Protein AF-A0A9W6XLP8-F1 (afdb_monomer_lite)

Foldseek 3Di:
DLLQAQCDDPRHRDGPVVCCVVPVPVLLVCQVVCVRCVVRVVSNVVSCVVCVVPPSADAACDDPRHRHGPVVCVVVPVVVLVVLQPDPCCVPPPVPVNVSSVVVVVVVVVVVVVVVVVVVVVVVVVPVCPPPPVPDPDPDPVVVVCPPPCPPDDDDDDDDDDD

Sequence (163 aa):
MDTLTVNFGKYRGKQIAEIWEVEQQYAKWLYPQEILIGEYPEIKKFLDEKLRGSDLSFVMTWGKHKGKSIKWFYDKDKGYIAWLIKNDFVNSNCPRLKKALDQLTQDSEFRLHKKHWIDVYLHLLSCSCHVLMLSLRFPYDVAKVFVPIRVGITRPMQFRLSI

Organism: NCBI:txid2077276

pLDDT: mean 72.18, std 17.5, range [29.61, 91.81]

Radius of gyration: 23.65 Å; chains: 1; bounding box: 69×34×47 Å

Secondary structure (DSSP, 8-state):
--TTEE-SGGGTTEEHHHHHHH-HHHHHHHTT-HHHHTT-HHHHHHHHHHHTTS--PPBP-SSTTTT-BHHHHHHH-HHHHHHHHH-HHHHHH-HHHHHHHHHHHHHHHHHHHHHHHHHHHHHHHHTT-TTSTTT---SS-GGGT------------------

Structure (mmCIF, N/CA/C/O backbone):
data_AF-A0A9W6XLP8-F1
#
_entry.id   AF-A0A9W6XLP8-F1
#
loop_
_atom_site.group_PDB
_atom_site.id
_atom_site.type_symbol
_atom_site.label_atom_id
_atom_site.label_alt_id
_atom_site.label_comp_id
_atom_site.label_asym_id
_atom_site.label_entity_id
_atom_site.label_seq_id
_atom_site.pdbx_PDB_ins_code
_atom_site.Cartn_x
_atom_site.Cartn_y
_atom_site.Cartn_z
_atom_site.occupancy
_atom_site.B_iso_or_equiv
_atom_site.auth_seq_id
_atom_site.auth_comp_id
_atom_site.auth_asym_id
_atom_site.auth_atom_id
_atom_site.pdbx_PDB_model_num
ATOM 1 N N . MET A 1 1 ? -21.665 4.340 24.480 1.00 42.06 1 MET A N 1
ATOM 2 C CA . MET A 1 1 ? -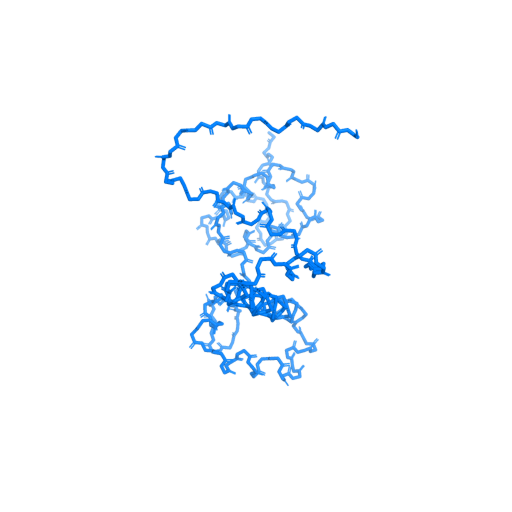20.802 5.220 23.663 1.00 42.06 1 MET A CA 1
ATOM 3 C C . MET A 1 1 ? -20.104 4.296 22.690 1.00 42.06 1 MET A C 1
ATOM 5 O O . MET A 1 1 ? -19.140 3.646 23.071 1.00 42.06 1 MET A O 1
ATOM 9 N N . ASP A 1 2 ? -20.663 4.142 21.493 1.00 54.31 2 ASP A N 1
ATOM 10 C CA . ASP A 1 2 ? -20.266 3.084 20.560 1.00 54.31 2 ASP A CA 1
ATOM 11 C C . ASP A 1 2 ? -19.074 3.556 19.723 1.00 54.31 2 ASP A C 1
ATOM 13 O O . ASP A 1 2 ? -19.212 3.981 18.577 1.00 54.31 2 ASP A O 1
ATOM 17 N N . THR A 1 3 ? -17.888 3.525 20.330 1.00 63.88 3 THR A N 1
ATOM 18 C CA . THR A 1 3 ? -16.629 4.053 19.773 1.00 63.88 3 THR A CA 1
ATOM 19 C C . THR A 1 3 ? -16.102 3.286 18.551 1.00 63.88 3 THR A C 1
ATOM 21 O O . THR A 1 3 ? -15.156 3.732 17.905 1.00 63.88 3 THR A O 1
ATOM 24 N N . LEU A 1 4 ? -16.724 2.153 18.207 1.00 75.44 4 LEU A N 1
ATOM 25 C CA . LEU A 1 4 ? -16.384 1.294 17.064 1.00 75.44 4 LEU A CA 1
ATOM 26 C C . LEU A 1 4 ? -17.274 1.532 15.830 1.00 75.44 4 LEU A C 1
ATOM 28 O O . LEU A 1 4 ? -17.160 0.808 14.836 1.00 75.44 4 LEU A O 1
ATOM 32 N N . THR A 1 5 ? -18.168 2.519 15.889 1.00 82.50 5 THR A N 1
ATOM 33 C CA . THR A 1 5 ? -19.113 2.827 14.809 1.00 82.50 5 THR A CA 1
ATOM 34 C C . THR A 1 5 ? -18.494 3.788 13.798 1.00 82.50 5 THR A C 1
ATOM 36 O O . THR A 1 5 ? -17.998 4.856 14.153 1.00 82.50 5 THR A O 1
ATOM 39 N N . VAL A 1 6 ? -18.544 3.431 12.515 1.00 81.38 6 VAL A N 1
ATOM 40 C CA . VAL A 1 6 ? -18.053 4.269 11.416 1.00 81.38 6 VAL A CA 1
ATOM 41 C C . VAL A 1 6 ? -19.121 5.303 11.059 1.00 81.38 6 VAL A C 1
ATOM 43 O O . VAL A 1 6 ? -20.198 4.948 10.592 1.00 81.38 6 VAL A O 1
ATOM 46 N N . ASN A 1 7 ? -18.833 6.596 11.221 1.00 81.25 7 ASN A N 1
ATOM 47 C CA . ASN A 1 7 ? -19.802 7.671 10.949 1.00 81.25 7 ASN A CA 1
ATOM 48 C C . ASN A 1 7 ? -19.725 8.270 9.533 1.00 81.25 7 ASN A C 1
ATOM 50 O O . ASN A 1 7 ? -20.448 9.219 9.226 1.00 81.25 7 ASN A O 1
ATOM 54 N N . PHE A 1 8 ? -18.901 7.704 8.651 1.00 80.44 8 PHE A N 1
ATOM 55 C CA . PHE A 1 8 ? -18.629 8.240 7.317 1.00 80.44 8 PHE A CA 1
ATOM 56 C C . PHE A 1 8 ? -18.656 7.167 6.217 1.00 80.44 8 PHE A C 1
ATOM 58 O O . PHE A 1 8 ? -18.526 5.968 6.461 1.00 80.44 8 PHE A O 1
ATOM 65 N N . GLY A 1 9 ? -18.784 7.622 4.969 1.00 81.62 9 GLY A N 1
ATOM 66 C CA . GLY A 1 9 ? -18.673 6.774 3.783 1.00 81.62 9 GLY A CA 1
ATOM 67 C C . GLY A 1 9 ? -19.832 5.790 3.585 1.00 81.62 9 GLY A C 1
ATOM 68 O O . GLY A 1 9 ? -20.947 5.998 4.059 1.00 81.62 9 GLY A O 1
ATOM 69 N N . LYS A 1 10 ? -19.549 4.712 2.841 1.00 81.38 10 LYS A N 1
ATOM 70 C CA . LYS A 1 10 ? -20.521 3.694 2.390 1.00 81.38 10 LYS A CA 1
ATOM 71 C C . LYS A 1 10 ? -21.200 2.945 3.546 1.00 81.38 10 LYS A C 1
ATOM 73 O O . LYS A 1 10 ? -22.342 2.527 3.408 1.00 81.38 10 LYS A O 1
ATOM 78 N N . TYR A 1 11 ? -20.504 2.781 4.671 1.00 84.56 11 TYR A N 1
ATOM 79 C CA . TYR A 1 11 ? -20.945 1.979 5.819 1.00 84.56 11 TYR A CA 1
ATOM 80 C C . TYR A 1 11 ? -21.267 2.832 7.056 1.00 84.56 11 TYR A C 1
ATOM 82 O O . TYR A 1 11 ? -20.992 2.437 8.187 1.00 84.56 11 TYR A O 1
ATOM 90 N N . ARG A 1 12 ? -21.843 4.019 6.841 1.00 84.38 12 ARG A N 1
ATOM 91 C CA . ARG A 1 12 ? -22.222 4.937 7.918 1.00 84.38 12 ARG A CA 1
ATOM 92 C C . ARG A 1 12 ? -23.190 4.276 8.910 1.00 84.38 12 ARG A C 1
ATOM 94 O O . ARG A 1 12 ? -24.207 3.723 8.507 1.00 84.38 12 ARG A O 1
ATOM 101 N N . GLY A 1 13 ? -22.884 4.384 10.200 1.00 84.00 13 GLY A N 1
ATOM 102 C CA . GLY A 1 13 ? -23.682 3.841 11.300 1.00 84.00 13 GLY A CA 1
ATOM 103 C C . GLY A 1 13 ? -23.448 2.356 11.586 1.00 84.00 13 GLY A C 1
ATOM 104 O O . GLY A 1 13 ? -24.092 1.817 12.480 1.00 84.00 13 GLY A O 1
ATOM 105 N N . LYS A 1 14 ? -22.538 1.690 10.862 1.00 87.94 14 LYS A N 1
ATOM 106 C CA . LYS A 1 14 ? -22.168 0.290 11.115 1.00 87.94 14 LYS A CA 1
ATOM 107 C C . LYS A 1 14 ? -20.902 0.170 11.952 1.00 87.94 14 LYS A C 1
ATOM 109 O O . LYS A 1 14 ? -20.051 1.061 11.949 1.00 87.94 14 LYS A O 1
ATOM 114 N N . GLN A 1 15 ? -20.754 -0.964 12.632 1.00 88.94 15 GLN A N 1
ATOM 115 C CA . GLN A 1 15 ? -19.546 -1.269 13.394 1.00 88.94 15 GLN A CA 1
ATOM 116 C C . GLN A 1 15 ? -18.404 -1.722 12.480 1.00 88.94 15 GLN A C 1
ATOM 118 O O . GLN A 1 15 ? -18.616 -2.453 11.511 1.00 88.94 15 GLN A O 1
ATOM 123 N N . ILE A 1 16 ? -17.168 -1.348 12.825 1.00 87.31 16 ILE A N 1
ATOM 124 C CA . ILE A 1 16 ? -15.977 -1.749 12.060 1.00 87.31 16 ILE A C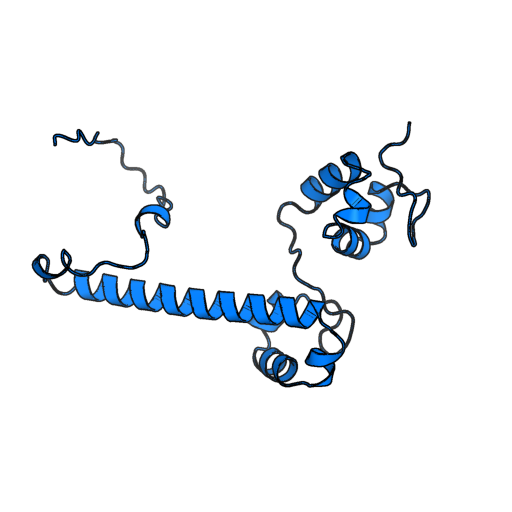A 1
ATOM 125 C C . ILE A 1 16 ? -15.801 -3.274 11.985 1.00 87.31 16 ILE A C 1
ATOM 127 O O . ILE A 1 16 ? -15.333 -3.785 10.969 1.00 87.31 16 ILE A O 1
ATOM 131 N N . ALA A 1 17 ? -16.224 -4.004 13.022 1.00 86.56 17 ALA A N 1
ATOM 132 C CA . ALA A 1 17 ? -16.184 -5.463 13.047 1.00 86.56 17 ALA A CA 1
ATOM 133 C C . ALA A 1 17 ? -17.115 -6.087 11.992 1.00 86.56 17 ALA A C 1
ATOM 135 O O . ALA A 1 17 ? -16.687 -6.961 11.245 1.00 86.56 17 ALA A O 1
ATOM 136 N N . GLU A 1 18 ? -18.343 -5.578 11.855 1.00 87.62 18 GLU A N 1
ATOM 137 C CA . GLU A 1 18 ? -19.295 -6.037 10.834 1.00 87.62 18 GLU A CA 1
ATOM 138 C C . GLU A 1 18 ? -18.772 -5.734 9.420 1.00 87.62 18 GLU A C 1
ATOM 140 O O . GLU A 1 18 ? -18.824 -6.571 8.522 1.00 87.62 18 GLU A O 1
ATOM 145 N N . ILE A 1 19 ? -18.193 -4.545 9.222 1.00 87.69 19 ILE A N 1
ATOM 146 C CA . ILE A 1 19 ? -17.594 -4.157 7.937 1.00 87.69 19 ILE A CA 1
ATOM 147 C C . ILE A 1 19 ? -16.435 -5.091 7.569 1.00 87.69 19 ILE A C 1
ATOM 149 O O . ILE A 1 19 ? -16.269 -5.422 6.396 1.00 87.69 19 ILE A O 1
ATOM 153 N N . TRP A 1 20 ? -15.640 -5.527 8.550 1.00 85.25 20 TRP A N 1
ATOM 154 C CA . TRP A 1 20 ? -14.546 -6.471 8.326 1.00 85.25 20 TRP A CA 1
ATOM 155 C C . TRP A 1 20 ? -15.040 -7.834 7.830 1.00 85.25 20 TRP A C 1
ATOM 157 O O . TRP A 1 20 ? -14.414 -8.427 6.949 1.00 85.25 20 TRP A O 1
ATOM 167 N N . GLU A 1 21 ? -16.159 -8.317 8.368 1.00 85.44 21 GLU A N 1
ATOM 168 C CA . GLU A 1 21 ? -16.772 -9.581 7.952 1.00 85.44 21 GLU A CA 1
ATOM 169 C C . GLU A 1 21 ? -17.395 -9.490 6.555 1.00 85.44 21 GLU A C 1
ATOM 171 O O . GLU A 1 21 ? -17.260 -10.420 5.761 1.00 85.44 21 GLU A O 1
ATOM 176 N N . VAL A 1 22 ? -18.017 -8.354 6.225 1.00 85.81 22 VAL A N 1
ATOM 177 C CA . VAL A 1 22 ? -18.676 -8.142 4.927 1.00 85.81 22 VAL A CA 1
ATOM 178 C C . VAL A 1 22 ? -17.673 -7.832 3.810 1.00 85.81 22 VAL A C 1
ATOM 180 O O . VAL A 1 22 ? -17.746 -8.415 2.729 1.00 85.81 22 VAL A O 1
ATOM 183 N N . GLU A 1 23 ? -16.748 -6.891 4.026 1.00 82.88 23 GLU A N 1
ATOM 184 C CA . GLU A 1 23 ? -15.856 -6.382 2.979 1.00 82.88 23 GLU A CA 1
ATOM 185 C C . GLU A 1 23 ? -14.478 -5.972 3.530 1.00 82.88 23 GLU A C 1
ATOM 187 O O . GLU A 1 23 ? -14.170 -4.798 3.755 1.00 82.88 23 GLU A O 1
ATOM 192 N N . GLN A 1 24 ? -13.571 -6.946 3.632 1.00 82.31 24 GLN A N 1
ATOM 193 C CA . GLN A 1 24 ? -12.179 -6.723 4.056 1.00 82.31 24 GLN A CA 1
ATOM 194 C C . GLN A 1 24 ? -11.428 -5.694 3.189 1.00 82.31 24 GLN A C 1
ATOM 196 O O . GLN A 1 24 ? -10.509 -5.021 3.660 1.00 82.31 24 GLN A O 1
ATOM 201 N N . GLN A 1 25 ? -11.800 -5.553 1.912 1.00 78.38 25 GLN A N 1
ATOM 202 C CA . GLN A 1 25 ? -11.194 -4.570 1.007 1.00 78.38 25 GLN A CA 1
ATOM 203 C C . GLN A 1 25 ? -11.452 -3.131 1.460 1.00 78.38 25 GLN A C 1
ATOM 205 O O . GLN A 1 25 ? -10.557 -2.291 1.348 1.00 78.38 25 GLN A O 1
ATOM 210 N N . TYR A 1 26 ? -12.631 -2.855 2.019 1.00 83.25 26 TYR A N 1
ATOM 211 C CA . TYR A 1 26 ? -12.963 -1.531 2.532 1.00 83.25 26 TYR A CA 1
ATOM 212 C C . TYR A 1 26 ? -12.095 -1.179 3.743 1.00 83.25 26 TYR A C 1
ATOM 214 O O . TYR A 1 26 ? -11.531 -0.090 3.800 1.00 83.25 26 TYR A O 1
ATOM 222 N N . ALA A 1 27 ? -11.894 -2.124 4.663 1.00 84.12 27 ALA A N 1
ATOM 223 C CA . ALA A 1 27 ? -11.015 -1.936 5.816 1.00 84.12 27 ALA A CA 1
ATOM 224 C C . ALA A 1 27 ? -9.546 -1.699 5.411 1.00 84.12 27 ALA A C 1
ATOM 226 O O . ALA A 1 27 ? -8.886 -0.812 5.952 1.00 84.12 27 ALA A O 1
ATOM 227 N N . LYS A 1 28 ? -9.050 -2.425 4.399 1.00 82.56 28 LYS A N 1
ATOM 228 C CA . LYS A 1 28 ? -7.714 -2.196 3.817 1.00 82.56 28 LYS A CA 1
ATOM 229 C C . LYS A 1 28 ? -7.586 -0.831 3.142 1.00 82.56 28 LYS A C 1
ATOM 231 O O . LYS A 1 28 ? -6.531 -0.208 3.218 1.00 82.56 28 LYS A O 1
ATOM 236 N N . TRP A 1 29 ? -8.640 -0.368 2.469 1.00 83.31 29 TRP A N 1
ATOM 237 C CA . TRP A 1 29 ? -8.682 0.972 1.885 1.00 83.31 29 TRP A CA 1
ATOM 238 C C . TRP A 1 29 ? -8.699 2.061 2.960 1.00 83.31 29 TRP A C 1
ATOM 240 O O . TRP A 1 29 ? -8.042 3.089 2.779 1.00 83.31 29 TRP A O 1
ATOM 250 N N . LEU A 1 30 ? -9.421 1.817 4.056 1.00 84.69 30 LEU A N 1
ATOM 251 C CA . LEU A 1 30 ? -9.597 2.755 5.152 1.00 84.69 30 LEU A CA 1
ATOM 252 C C . LEU A 1 30 ? -8.290 2.972 5.916 1.00 84.69 30 LEU A C 1
ATOM 254 O O . LEU A 1 30 ? -7.932 4.114 6.169 1.00 84.69 30 LEU A O 1
ATOM 258 N N . TYR A 1 31 ? -7.547 1.901 6.207 1.00 83.38 31 TYR A N 1
ATOM 259 C CA . TYR A 1 31 ? -6.316 1.918 7.009 1.00 83.38 31 TYR A CA 1
ATOM 260 C C . TYR A 1 31 ? -5.295 3.040 6.690 1.00 83.38 31 TYR A C 1
ATOM 262 O O . TYR A 1 31 ? -4.843 3.707 7.617 1.00 83.38 31 TYR A O 1
ATOM 270 N N . PRO A 1 32 ? -4.928 3.315 5.421 1.00 80.25 32 PRO A N 1
ATOM 271 C CA . PRO A 1 32 ? -3.999 4.400 5.088 1.00 80.25 32 PRO A CA 1
ATOM 272 C C . PRO A 1 32 ? -4.602 5.816 5.165 1.00 80.25 32 PRO A C 1
ATOM 274 O O . PRO A 1 32 ? -3.892 6.784 4.903 1.00 80.25 32 PRO A O 1
ATOM 277 N N . GLN A 1 33 ? -5.901 5.973 5.434 1.00 83.12 33 GLN A N 1
ATOM 278 C CA . GLN A 1 33 ? -6.566 7.277 5.485 1.00 83.12 33 GLN A CA 1
ATOM 279 C C . GLN A 1 33 ? -6.454 7.890 6.888 1.00 83.12 33 GLN A C 1
ATOM 281 O O . GLN A 1 33 ? -7.399 7.849 7.674 1.00 83.12 33 GLN A O 1
ATOM 286 N N . GLU A 1 34 ? -5.304 8.490 7.203 1.00 79.88 34 GLU A N 1
ATOM 287 C CA . GLU A 1 34 ? -5.055 9.080 8.529 1.00 79.88 34 GLU A CA 1
ATOM 288 C C . GLU A 1 34 ? -6.023 10.211 8.893 1.00 79.88 34 GLU A C 1
ATOM 290 O O . GLU A 1 34 ? -6.361 10.352 10.060 1.00 79.88 34 GLU A O 1
ATOM 295 N N . ILE A 1 35 ? -6.527 10.965 7.912 1.00 79.44 35 ILE A N 1
ATOM 296 C CA . ILE A 1 35 ? -7.511 12.037 8.144 1.00 79.44 35 ILE A CA 1
ATOM 297 C C . ILE A 1 35 ? -8.827 11.459 8.684 1.00 79.44 35 ILE A C 1
ATOM 299 O O . ILE A 1 35 ? -9.403 11.999 9.617 1.00 79.44 35 ILE A O 1
ATOM 303 N N . LEU A 1 36 ? -9.280 10.334 8.123 1.00 78.94 36 LEU A N 1
ATOM 304 C CA . LEU A 1 36 ? -10.540 9.692 8.510 1.00 78.94 36 LEU A CA 1
ATOM 305 C C . LEU A 1 36 ? -10.393 8.858 9.787 1.00 78.94 36 LEU A C 1
ATOM 307 O O . LEU A 1 36 ? -11.332 8.742 10.565 1.00 78.94 36 LEU A O 1
ATOM 311 N N . ILE A 1 37 ? -9.227 8.244 9.994 1.00 79.75 37 ILE A N 1
ATOM 312 C CA . ILE A 1 37 ? -8.960 7.376 11.149 1.00 79.75 37 ILE A CA 1
ATOM 313 C C . ILE A 1 37 ? -8.475 8.173 12.366 1.00 79.75 37 ILE A C 1
ATOM 315 O O . ILE A 1 37 ? -8.665 7.729 13.495 1.00 79.75 37 ILE A O 1
ATOM 319 N N . GLY A 1 38 ? -7.850 9.334 12.165 1.00 72.81 38 GLY A N 1
ATOM 320 C CA . GLY A 1 38 ? -7.291 10.155 13.241 1.00 72.81 38 GLY A CA 1
ATOM 321 C C . GLY A 1 38 ? -8.334 10.586 14.271 1.00 72.81 38 GLY A C 1
ATOM 322 O O . GLY A 1 38 ? -8.027 10.658 15.457 1.00 72.81 38 GLY A O 1
ATOM 323 N N . GLU A 1 39 ? -9.578 10.774 13.834 1.00 75.88 39 GLU A N 1
ATOM 324 C CA . GLU A 1 39 ? -10.721 11.091 14.696 1.00 75.88 39 GLU A CA 1
ATOM 325 C C . GLU A 1 39 ? -11.199 9.886 15.533 1.00 75.88 39 GLU A C 1
ATOM 327 O O . GLU A 1 39 ? -11.884 10.062 16.540 1.00 75.88 39 GLU A O 1
ATOM 332 N N . TYR A 1 40 ? -10.809 8.660 15.159 1.00 81.62 40 TYR A N 1
ATOM 333 C CA . TYR A 1 40 ? -11.273 7.406 15.759 1.00 81.62 40 TYR A CA 1
ATOM 334 C C . TYR A 1 40 ? -10.097 6.464 16.097 1.00 81.62 40 TYR A C 1
ATOM 336 O O . TYR A 1 40 ? -9.849 5.473 15.396 1.00 81.62 40 TYR A O 1
ATOM 344 N N . PRO A 1 41 ? -9.373 6.709 17.206 1.00 81.12 41 PRO A N 1
ATOM 345 C CA . PRO A 1 41 ? -8.199 5.914 17.585 1.00 81.12 41 PRO A CA 1
ATOM 346 C C . PRO A 1 41 ? -8.520 4.436 17.871 1.00 81.12 41 PRO A C 1
ATOM 348 O O . PRO A 1 41 ? -7.673 3.569 17.663 1.00 81.12 41 PRO A O 1
ATOM 351 N N . GLU A 1 42 ? -9.743 4.132 18.305 1.00 83.88 42 GLU A N 1
ATOM 352 C CA . GLU A 1 42 ? -10.238 2.767 18.545 1.00 83.88 42 GLU A CA 1
ATOM 353 C C . GLU A 1 42 ? -10.299 1.950 17.242 1.00 83.88 42 GLU A C 1
ATOM 355 O O . GLU A 1 42 ? -9.812 0.821 17.177 1.00 83.88 42 GLU A O 1
ATOM 360 N N . ILE A 1 43 ? -10.805 2.560 16.162 1.00 83.75 43 ILE A N 1
ATOM 361 C CA . ILE A 1 43 ? -10.850 1.953 14.823 1.00 83.75 43 ILE A CA 1
ATOM 362 C C . ILE A 1 43 ? -9.427 1.701 14.317 1.00 83.75 43 ILE A C 1
ATOM 364 O O . ILE A 1 43 ? -9.156 0.643 13.747 1.00 83.75 43 ILE A O 1
ATOM 368 N N . LYS A 1 44 ? -8.499 2.635 14.572 1.00 85.38 44 LYS A N 1
ATOM 369 C CA . LYS A 1 44 ? -7.083 2.463 14.219 1.00 85.38 44 LYS A CA 1
ATOM 370 C C . LYS A 1 44 ? -6.482 1.231 14.886 1.00 85.38 44 LYS A C 1
ATOM 372 O O . LYS A 1 44 ? -5.861 0.429 14.199 1.00 85.38 44 LYS A O 1
ATOM 377 N N . LYS A 1 45 ? -6.682 1.072 16.199 1.00 87.19 45 LYS A N 1
ATOM 378 C CA . LYS A 1 45 ? -6.172 -0.079 16.962 1.00 87.19 45 LYS A CA 1
ATOM 379 C C . LYS A 1 45 ? -6.751 -1.397 16.455 1.00 87.19 45 LYS A C 1
ATOM 381 O O . LYS A 1 45 ? -5.995 -2.335 16.229 1.00 87.19 45 LYS A O 1
ATOM 386 N N . PHE A 1 46 ? -8.063 -1.448 16.218 1.00 86.44 46 PHE A N 1
ATOM 387 C CA . PHE A 1 46 ? -8.719 -2.644 15.684 1.00 86.44 46 PHE A CA 1
ATOM 388 C C . PHE A 1 46 ? -8.156 -3.040 14.314 1.00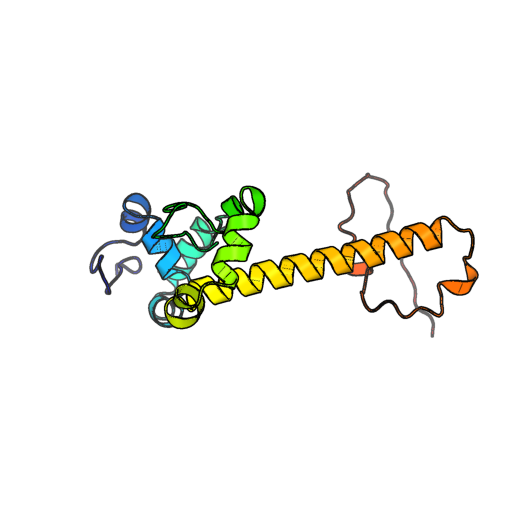 86.44 46 PHE A C 1
ATOM 390 O O . PHE A 1 46 ? -7.852 -4.207 14.066 1.00 86.44 46 PHE A O 1
ATOM 397 N N . LEU A 1 47 ? -7.995 -2.059 13.421 1.00 85.44 47 LEU A N 1
ATOM 398 C CA . LEU A 1 47 ? -7.425 -2.296 12.101 1.00 85.44 47 LEU A CA 1
ATOM 399 C C . LEU A 1 47 ? -5.954 -2.707 12.183 1.00 85.44 47 LEU A C 1
ATOM 401 O O . LEU A 1 47 ? -5.570 -3.620 11.465 1.00 85.44 47 LEU A O 1
ATOM 405 N N . ASP A 1 48 ? -5.153 -2.094 13.055 1.00 85.56 48 ASP A N 1
ATOM 406 C CA . ASP A 1 48 ? -3.744 -2.458 13.251 1.00 85.56 48 ASP A CA 1
ATOM 407 C C . ASP A 1 48 ? -3.602 -3.911 13.728 1.00 85.56 48 ASP A C 1
ATOM 409 O O . ASP A 1 48 ? -2.823 -4.677 13.164 1.00 85.56 48 ASP A O 1
ATOM 413 N N . GLU A 1 49 ? -4.433 -4.340 14.682 1.00 86.31 49 GLU A N 1
ATOM 414 C CA . GLU A 1 49 ? -4.444 -5.718 15.176 1.00 86.31 49 GLU A CA 1
ATOM 415 C C . GLU A 1 49 ? -4.864 -6.720 14.091 1.00 86.31 49 GLU A C 1
ATOM 417 O O . GLU A 1 49 ? -4.204 -7.743 13.898 1.00 86.31 49 GLU A O 1
ATOM 422 N N . LYS A 1 50 ? -5.930 -6.421 13.336 1.00 83.88 50 LYS A N 1
ATOM 423 C CA . LYS A 1 50 ? -6.440 -7.306 12.273 1.00 83.88 50 LYS A CA 1
ATOM 424 C C . LYS A 1 50 ? -5.559 -7.334 11.029 1.00 83.88 50 LYS A C 1
ATOM 426 O O . LYS A 1 50 ? -5.489 -8.359 10.352 1.00 83.88 50 LYS A O 1
ATOM 431 N N . LEU A 1 51 ? -4.908 -6.221 10.704 1.00 81.06 51 LEU A N 1
ATOM 432 C CA . LEU A 1 51 ? -4.039 -6.097 9.536 1.00 81.06 51 LEU A CA 1
ATOM 433 C C . LEU A 1 51 ? -2.584 -6.458 9.850 1.00 81.06 51 LEU A C 1
ATOM 435 O O . LEU A 1 51 ? -1.774 -6.502 8.918 1.00 81.06 51 LEU A O 1
ATOM 439 N N . ARG A 1 52 ? -2.252 -6.780 11.108 1.00 72.81 52 ARG A N 1
ATOM 440 C CA . ARG A 1 52 ? -0.928 -7.244 11.530 1.00 72.81 52 ARG A CA 1
ATOM 441 C C . ARG A 1 52 ? -0.533 -8.503 10.755 1.00 72.81 52 ARG A C 1
ATOM 443 O O . ARG A 1 52 ? -1.077 -9.582 10.957 1.00 72.81 52 ARG A O 1
ATOM 450 N N . GLY A 1 53 ? 0.421 -8.355 9.838 1.00 65.38 53 GLY A N 1
ATOM 451 C CA . GLY A 1 53 ? 0.880 -9.443 8.964 1.00 65.38 53 GLY A CA 1
ATOM 452 C C . GLY A 1 53 ? 0.030 -9.666 7.709 1.00 65.38 53 GLY A C 1
ATOM 453 O O . GLY A 1 53 ? 0.351 -10.539 6.906 1.00 65.38 53 GLY A O 1
ATOM 454 N N . SER A 1 54 ? -1.019 -8.870 7.495 1.00 65.56 54 SER A N 1
ATOM 455 C CA . SER A 1 54 ? -1.766 -8.881 6.241 1.00 65.56 54 SER A CA 1
ATOM 456 C C . SER A 1 54 ? -1.013 -8.118 5.150 1.00 65.56 54 SER A C 1
ATOM 458 O O . SER A 1 54 ? -0.368 -7.096 5.395 1.00 65.56 54 SER A O 1
ATOM 460 N N . ASP A 1 55 ? -1.112 -8.604 3.915 1.00 65.31 55 ASP A N 1
ATOM 461 C CA . ASP A 1 55 ? -0.533 -7.914 2.772 1.00 65.31 55 ASP A CA 1
ATOM 462 C C . ASP A 1 55 ? -1.391 -6.674 2.449 1.00 65.31 55 ASP A C 1
ATOM 464 O O . ASP A 1 55 ? -2.437 -6.762 1.798 1.00 65.31 55 ASP A O 1
ATOM 468 N N . LEU A 1 56 ? -0.938 -5.510 2.929 1.00 66.75 56 LEU A N 1
ATOM 469 C CA . LEU A 1 56 ? -1.461 -4.172 2.599 1.00 66.75 56 LEU A CA 1
ATOM 470 C C . LEU A 1 56 ? -1.065 -3.724 1.183 1.00 66.75 56 LEU A C 1
ATOM 472 O O . LEU A 1 56 ? -1.215 -2.559 0.813 1.00 66.75 56 LEU A O 1
ATOM 476 N N . SER A 1 57 ? -0.516 -4.646 0.392 1.00 69.56 57 SER A N 1
ATOM 477 C CA . SER A 1 57 ? -0.163 -4.388 -0.991 1.00 69.56 57 SER A CA 1
ATOM 478 C C . SER A 1 57 ? -1.408 -4.004 -1.782 1.00 69.56 57 SER A C 1
ATOM 480 O O . SER A 1 57 ? -2.511 -4.510 -1.561 1.00 69.56 57 SER A O 1
ATOM 482 N N . PHE A 1 58 ? -1.223 -3.072 -2.711 1.00 74.25 58 PHE A N 1
ATOM 483 C CA . PHE A 1 58 ? -2.299 -2.624 -3.578 1.00 74.25 58 PHE A CA 1
ATOM 484 C C . PHE A 1 58 ? -2.908 -3.830 -4.309 1.00 74.25 58 PHE A C 1
ATOM 486 O O . PHE A 1 58 ? -2.198 -4.676 -4.860 1.00 74.25 58 PHE A O 1
ATOM 493 N N . VAL A 1 59 ? -4.234 -3.921 -4.283 1.00 81.00 59 VAL A N 1
ATOM 494 C CA . VAL A 1 59 ? -4.989 -4.949 -4.999 1.00 81.00 59 VAL A CA 1
ATOM 495 C C . VAL A 1 59 ? -5.542 -4.315 -6.260 1.00 81.00 59 VAL A C 1
ATOM 497 O O . VAL A 1 59 ? -6.164 -3.254 -6.212 1.00 81.00 59 VAL A O 1
ATOM 500 N N . MET A 1 60 ? -5.308 -4.960 -7.396 1.00 80.19 60 MET A N 1
ATOM 501 C CA . MET A 1 60 ? -5.765 -4.445 -8.675 1.00 80.19 60 MET A CA 1
ATOM 502 C C . MET A 1 60 ? -7.291 -4.558 -8.772 1.00 80.19 60 MET A C 1
ATOM 504 O O . MET A 1 60 ? -7.851 -5.644 -8.622 1.00 80.19 60 MET A O 1
ATOM 508 N N . THR A 1 61 ? -7.982 -3.454 -9.044 1.00 80.75 61 THR A N 1
ATOM 509 C CA . THR A 1 61 ? -9.453 -3.424 -9.152 1.00 80.75 61 THR A CA 1
ATOM 510 C C . THR A 1 61 ? -9.962 -3.638 -10.581 1.00 80.75 61 THR A C 1
ATOM 512 O O . THR A 1 61 ? -11.155 -3.873 -10.783 1.00 80.75 61 THR A O 1
ATOM 515 N N . TRP A 1 62 ? -9.067 -3.620 -11.571 1.00 81.00 62 TRP A N 1
ATOM 516 C CA . TRP A 1 62 ? -9.379 -3.698 -13.001 1.00 81.00 62 TRP A CA 1
ATOM 517 C C . TRP A 1 62 ? -8.324 -4.500 -13.793 1.00 81.00 62 TRP A C 1
ATOM 519 O O . TRP A 1 62 ? -7.315 -4.945 -13.250 1.00 81.00 62 TRP A O 1
ATOM 529 N N . GLY A 1 63 ? -8.569 -4.722 -15.088 1.00 82.50 63 GLY A N 1
ATOM 530 C CA . GLY A 1 63 ? -7.621 -5.378 -16.001 1.00 82.50 63 GLY A CA 1
ATOM 531 C C . GLY A 1 63 ? -7.466 -6.897 -15.819 1.00 82.50 63 GLY A C 1
ATOM 532 O O . GLY A 1 63 ? -8.254 -7.549 -15.133 1.00 82.50 63 GLY A O 1
ATOM 533 N N . LYS A 1 64 ? -6.418 -7.462 -16.443 1.00 83.38 64 LYS A N 1
ATOM 534 C CA . LYS A 1 64 ? -6.128 -8.915 -16.529 1.00 83.38 64 LYS A CA 1
ATOM 535 C C . LYS A 1 64 ? -5.975 -9.597 -15.162 1.00 83.38 64 LYS A C 1
ATOM 537 O O . LYS A 1 64 ? -6.256 -10.784 -15.015 1.00 83.38 64 LYS A O 1
ATOM 542 N N . HIS A 1 65 ? -5.506 -8.863 -14.155 1.00 85.19 65 HIS A N 1
ATOM 543 C CA . HIS A 1 65 ? -5.218 -9.382 -12.814 1.00 85.19 65 HIS A CA 1
ATOM 544 C C . HIS A 1 65 ? -6.120 -8.778 -11.733 1.00 85.19 65 HIS A C 1
ATOM 546 O O . HIS A 1 65 ? -5.694 -8.607 -10.591 1.00 85.19 65 HIS A O 1
ATOM 552 N N . LYS A 1 66 ? -7.378 -8.480 -12.077 1.00 83.38 66 LYS A N 1
ATOM 553 C CA . LYS A 1 66 ? -8.391 -8.016 -11.124 1.00 83.38 66 LYS A CA 1
ATOM 554 C C . LYS A 1 66 ? -8.487 -8.946 -9.904 1.00 83.38 66 LYS A C 1
ATOM 556 O O . LYS A 1 66 ? -8.533 -10.166 -10.039 1.00 83.38 66 LYS A O 1
ATOM 561 N N . GLY A 1 67 ? -8.508 -8.352 -8.713 1.00 79.69 67 GLY A N 1
ATOM 562 C CA . GLY A 1 67 ? -8.571 -9.045 -7.425 1.00 79.69 67 GLY A CA 1
ATOM 563 C C . GLY A 1 67 ? -7.234 -9.599 -6.927 1.00 79.69 67 GLY A C 1
ATOM 564 O O . GLY A 1 67 ? -7.175 -10.099 -5.806 1.00 79.69 67 GLY A O 1
ATOM 565 N N . LYS A 1 68 ? -6.152 -9.495 -7.710 1.00 84.06 68 LYS A N 1
ATOM 566 C CA . LYS A 1 68 ? -4.814 -9.953 -7.310 1.00 84.06 68 LYS A CA 1
ATOM 567 C C . LYS A 1 68 ? -3.968 -8.792 -6.786 1.00 84.06 68 LYS A C 1
ATOM 569 O O . LYS A 1 68 ? -4.123 -7.648 -7.220 1.00 84.06 68 LYS A O 1
ATOM 574 N N . SER A 1 69 ? -3.069 -9.086 -5.849 1.00 84.62 69 SER A N 1
ATOM 575 C CA . SER A 1 69 ? -2.129 -8.102 -5.302 1.00 84.62 69 SER A CA 1
ATOM 576 C C . SER A 1 69 ? -0.969 -7.833 -6.261 1.00 84.62 69 SER A C 1
ATOM 578 O O . SER A 1 69 ? -0.581 -8.719 -7.026 1.00 84.62 69 SER A O 1
ATOM 580 N N . ILE A 1 70 ? -0.370 -6.635 -6.194 1.00 83.75 70 ILE A N 1
ATOM 581 C CA . ILE A 1 70 ? 0.799 -6.313 -7.035 1.00 83.75 70 ILE A CA 1
ATOM 582 C C . ILE A 1 70 ? 1.956 -7.283 -6.790 1.00 83.75 70 ILE A C 1
ATOM 584 O O . ILE A 1 70 ? 2.582 -7.746 -7.741 1.00 83.75 70 ILE A O 1
ATOM 588 N N . LYS A 1 71 ? 2.195 -7.672 -5.533 1.00 81.69 71 LYS A N 1
ATOM 589 C CA . LYS A 1 71 ? 3.233 -8.656 -5.194 1.00 81.69 71 LYS A CA 1
ATOM 590 C C . LYS A 1 71 ? 3.036 -9.988 -5.923 1.00 81.69 71 LYS A C 1
ATOM 592 O O . LYS A 1 71 ? 4.014 -10.583 -6.365 1.00 81.69 71 LYS A O 1
ATOM 597 N N . TRP A 1 72 ? 1.788 -10.434 -6.084 1.00 84.00 72 TRP A N 1
ATOM 598 C CA . TRP A 1 72 ? 1.486 -11.708 -6.733 1.00 84.00 72 TRP A CA 1
ATOM 599 C C . TRP A 1 72 ? 1.902 -11.716 -8.207 1.00 84.00 72 TRP A C 1
ATOM 601 O O . TRP A 1 72 ? 2.597 -12.630 -8.644 1.00 84.00 72 TRP A O 1
ATOM 611 N N . PHE A 1 73 ? 1.518 -10.699 -8.987 1.00 85.25 73 PHE A N 1
ATOM 612 C CA . PHE A 1 73 ? 1.900 -10.664 -10.404 1.00 85.25 73 PHE A CA 1
ATOM 613 C C . PHE A 1 73 ? 3.308 -10.111 -10.633 1.00 85.25 73 PHE A C 1
ATOM 615 O O . PHE A 1 73 ? 3.873 -10.374 -11.683 1.00 85.25 73 PHE A O 1
ATOM 622 N N . TYR A 1 74 ? 3.932 -9.453 -9.656 1.00 83.06 74 TYR A N 1
ATOM 623 C CA . TYR A 1 74 ? 5.373 -9.195 -9.705 1.00 83.06 74 TYR A CA 1
ATOM 624 C C . TYR A 1 74 ? 6.190 -10.501 -9.731 1.00 83.06 74 TYR A C 1
ATOM 626 O O . TYR A 1 74 ? 7.165 -10.606 -10.474 1.00 83.06 74 TYR A O 1
ATOM 634 N N . ASP A 1 75 ? 5.774 -11.514 -8.961 1.00 82.19 75 ASP A N 1
ATOM 635 C CA . ASP A 1 75 ? 6.410 -12.839 -8.968 1.00 82.19 75 ASP A CA 1
ATOM 636 C C . ASP A 1 75 ? 6.070 -13.638 -10.236 1.00 82.19 75 ASP A C 1
ATOM 638 O O . ASP A 1 75 ? 6.945 -14.244 -10.854 1.00 82.19 75 ASP A O 1
ATOM 642 N N . LYS A 1 76 ? 4.794 -13.625 -10.644 1.00 85.25 76 LYS A N 1
ATOM 643 C CA . LYS A 1 76 ? 4.280 -14.500 -11.711 1.00 85.25 76 LYS A CA 1
ATOM 644 C C . LYS A 1 76 ? 4.353 -13.926 -13.127 1.00 85.25 76 LYS A C 1
ATOM 646 O O . LYS A 1 76 ? 4.474 -14.703 -14.067 1.00 85.25 76 LYS A O 1
ATOM 651 N N . ASP A 1 77 ? 4.253 -12.609 -13.299 1.00 86.19 77 ASP A N 1
ATOM 652 C CA . ASP A 1 77 ? 4.149 -11.950 -14.610 1.00 86.19 77 ASP A CA 1
ATOM 653 C C . ASP A 1 77 ? 4.917 -10.613 -14.620 1.00 86.19 77 ASP A C 1
ATOM 655 O O . ASP A 1 77 ? 4.361 -9.511 -14.590 1.00 86.19 77 ASP A O 1
ATOM 659 N N . LYS A 1 78 ? 6.249 -10.720 -14.684 1.00 84.31 78 LYS A N 1
ATOM 660 C CA . LYS A 1 78 ? 7.151 -9.561 -14.794 1.00 84.31 78 LYS A CA 1
ATOM 661 C C . LYS A 1 78 ? 6.917 -8.753 -16.075 1.00 84.31 78 LYS A C 1
ATOM 663 O O . LYS A 1 78 ? 7.140 -7.543 -16.083 1.00 84.31 78 LYS A O 1
ATOM 668 N N . GLY A 1 79 ? 6.446 -9.402 -17.144 1.00 87.06 79 GLY A N 1
ATOM 669 C CA . GLY A 1 79 ? 6.114 -8.740 -18.407 1.00 87.06 79 GLY A CA 1
ATOM 670 C C . GLY A 1 79 ? 4.956 -7.758 -18.245 1.00 87.06 79 GLY A C 1
ATOM 671 O O . GLY A 1 79 ? 5.020 -6.632 -18.738 1.00 87.06 79 GLY A O 1
ATOM 672 N N . TYR A 1 80 ? 3.938 -8.138 -17.472 1.00 86.62 80 TYR A N 1
ATOM 673 C CA . TYR A 1 80 ? 2.814 -7.259 -17.160 1.00 86.62 80 TYR A CA 1
ATOM 674 C C . TYR A 1 80 ? 3.229 -6.020 -16.352 1.00 86.62 80 TYR A C 1
ATOM 676 O O . TYR A 1 80 ? 2.739 -4.926 -16.625 1.00 86.62 80 TYR A O 1
ATOM 684 N N . ILE A 1 81 ? 4.174 -6.149 -15.412 1.00 86.50 81 ILE A N 1
ATOM 685 C CA . ILE A 1 81 ? 4.740 -5.000 -14.679 1.00 86.50 81 ILE A CA 1
ATOM 686 C C . ILE A 1 81 ? 5.456 -4.039 -15.634 1.00 86.50 81 ILE A C 1
ATOM 688 O O . ILE A 1 81 ? 5.213 -2.834 -15.590 1.00 86.50 81 ILE A O 1
ATOM 692 N N . ALA A 1 82 ? 6.298 -4.564 -16.528 1.00 86.88 82 ALA A N 1
ATOM 693 C CA . ALA A 1 82 ? 7.015 -3.742 -17.501 1.00 86.88 82 ALA A CA 1
ATOM 694 C C . ALA A 1 82 ? 6.056 -2.996 -18.445 1.00 86.88 82 ALA A C 1
ATOM 696 O O . ALA A 1 82 ? 6.303 -1.843 -18.797 1.00 86.88 82 ALA A O 1
ATOM 697 N N . TRP A 1 83 ? 4.944 -3.634 -18.824 1.00 90.44 83 TRP A N 1
ATOM 698 C CA . TRP A 1 83 ? 3.882 -2.989 -19.591 1.00 90.44 83 TRP A CA 1
ATOM 699 C C . TRP A 1 83 ? 3.164 -1.899 -18.783 1.00 90.44 83 TRP A C 1
ATOM 701 O O . TRP A 1 83 ? 2.977 -0.800 -19.298 1.00 90.44 83 TRP A O 1
ATOM 711 N N . LEU A 1 84 ? 2.816 -2.162 -17.516 1.00 88.88 84 LEU A N 1
ATOM 712 C CA . LEU A 1 84 ? 2.143 -1.190 -16.643 1.00 88.88 84 LEU A CA 1
ATOM 713 C C . LEU A 1 84 ? 2.957 0.094 -16.457 1.00 88.88 84 LEU A C 1
ATOM 715 O O . LEU A 1 84 ? 2.386 1.178 -16.506 1.00 88.88 84 LEU A O 1
ATOM 719 N N . ILE A 1 85 ? 4.274 -0.024 -16.269 1.00 86.25 85 ILE A N 1
ATOM 720 C CA . ILE A 1 85 ? 5.174 1.126 -16.075 1.00 86.25 85 ILE A CA 1
ATOM 721 C C . ILE A 1 85 ? 5.233 2.003 -17.335 1.00 86.25 85 ILE A C 1
ATOM 723 O O . ILE A 1 85 ? 5.271 3.229 -17.245 1.00 86.25 85 ILE A O 1
ATOM 727 N N . LYS A 1 86 ? 5.211 1.380 -18.518 1.00 89.31 86 LYS A N 1
ATOM 728 C CA . LYS A 1 86 ? 5.263 2.080 -19.810 1.00 89.31 86 LYS A CA 1
ATOM 729 C C . LYS A 1 86 ? 3.916 2.646 -20.257 1.00 89.31 86 LYS A C 1
ATOM 731 O O . LYS A 1 86 ? 3.870 3.366 -21.244 1.00 89.31 86 LYS A O 1
ATOM 736 N N . ASN A 1 87 ? 2.822 2.288 -19.592 1.00 91.81 87 ASN A N 1
ATOM 737 C CA . ASN A 1 87 ? 1.490 2.657 -20.041 1.00 91.81 87 ASN A CA 1
ATOM 738 C C . ASN A 1 87 ? 1.116 4.080 -19.590 1.00 91.81 87 ASN A C 1
ATOM 740 O O . ASN A 1 87 ? 1.025 4.361 -18.392 1.00 91.81 87 ASN A O 1
ATOM 744 N N . ASP A 1 88 ? 0.821 4.958 -20.549 1.00 88.44 88 ASP A N 1
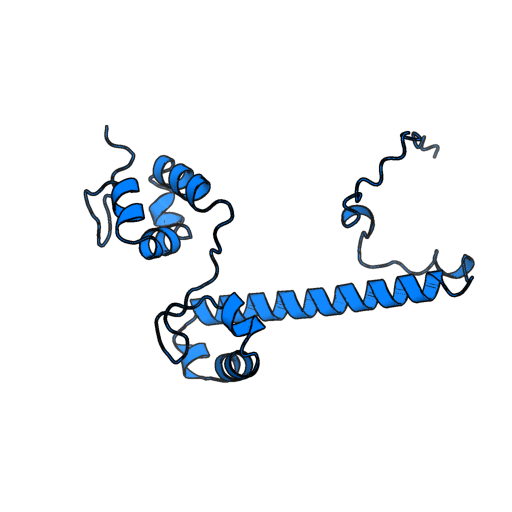ATOM 745 C CA . ASP A 1 88 ? 0.470 6.360 -20.285 1.00 88.44 88 ASP A CA 1
ATOM 746 C C . ASP A 1 88 ? -0.793 6.510 -19.430 1.00 88.44 88 ASP A C 1
ATOM 748 O O . ASP A 1 88 ? -0.835 7.323 -18.507 1.00 88.44 88 ASP A O 1
ATOM 752 N N . PHE A 1 89 ? -1.806 5.669 -19.656 1.00 86.94 89 PHE A N 1
ATOM 753 C CA . PHE A 1 89 ? -3.044 5.715 -18.880 1.00 86.94 89 PHE A CA 1
ATOM 754 C C . PHE A 1 89 ? -2.785 5.461 -17.392 1.00 86.94 89 PHE A C 1
ATOM 756 O O . PHE A 1 89 ? -3.368 6.128 -16.536 1.00 86.94 89 PHE A O 1
ATOM 763 N N . VAL A 1 90 ? -1.905 4.509 -17.076 1.00 85.38 90 VAL A N 1
ATOM 764 C CA . VAL A 1 90 ? -1.540 4.181 -15.690 1.00 85.38 90 VAL A CA 1
ATOM 765 C C . VAL A 1 90 ? -0.786 5.339 -15.052 1.00 85.38 90 VAL A C 1
ATOM 767 O O . VAL A 1 90 ? -1.078 5.708 -13.911 1.00 85.38 90 VAL A O 1
ATOM 770 N N . ASN A 1 91 ? 0.131 5.939 -15.808 1.00 85.38 91 ASN A N 1
ATOM 771 C CA . ASN A 1 91 ? 0.949 7.050 -15.351 1.00 85.38 91 ASN A CA 1
ATOM 772 C C . ASN A 1 91 ? 0.139 8.321 -15.071 1.00 85.38 91 ASN A C 1
ATOM 774 O O . ASN A 1 91 ? 0.462 9.026 -14.114 1.00 85.38 91 ASN A O 1
ATOM 778 N N . SER A 1 92 ? -0.910 8.585 -15.853 1.00 86.56 92 SER A N 1
ATOM 779 C CA . SER A 1 92 ? -1.749 9.779 -15.703 1.00 86.56 92 SER A CA 1
ATOM 780 C C . SER A 1 92 ? -2.921 9.583 -14.739 1.00 86.56 92 SER A C 1
ATOM 782 O O . SER A 1 92 ? -3.186 10.455 -13.917 1.00 86.56 92 SER A O 1
ATOM 784 N N . ASN A 1 93 ? -3.625 8.448 -14.807 1.00 85.31 93 ASN A N 1
ATOM 785 C CA . ASN A 1 93 ? -4.913 8.285 -14.117 1.00 85.31 93 ASN A CA 1
ATOM 786 C C . ASN A 1 93 ? -4.818 7.532 -12.786 1.00 85.31 93 ASN A C 1
ATOM 788 O O . ASN A 1 93 ? -5.740 7.599 -11.974 1.00 85.31 93 ASN A O 1
ATOM 792 N N . CYS A 1 94 ? -3.735 6.785 -12.544 1.00 83.50 94 CYS A N 1
ATOM 793 C CA . CYS A 1 94 ? -3.640 5.871 -11.404 1.00 83.50 94 CYS A CA 1
ATOM 794 C C . CYS A 1 94 ? -2.430 6.176 -10.499 1.00 83.50 94 CYS A C 1
ATOM 796 O O . CYS A 1 94 ? -1.530 5.341 -10.372 1.00 83.50 94 CYS A O 1
ATOM 798 N N . PRO A 1 95 ? -2.417 7.313 -9.774 1.00 83.25 95 PRO A N 1
ATOM 799 C CA . PRO A 1 95 ? -1.267 7.720 -8.960 1.00 83.25 95 PRO A CA 1
ATOM 800 C C . PRO A 1 95 ? -0.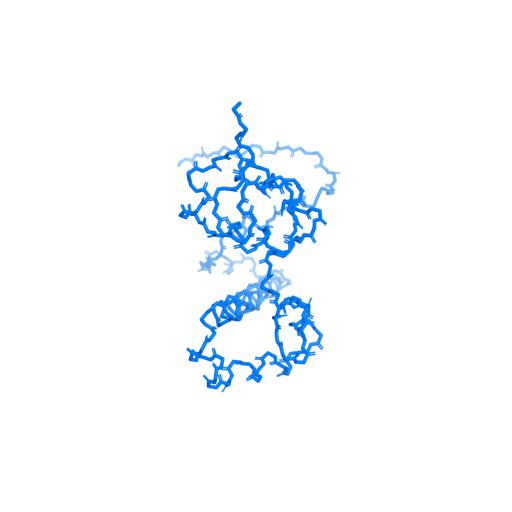945 6.730 -7.830 1.00 83.25 95 PRO A C 1
ATOM 802 O O . PRO A 1 95 ? 0.221 6.501 -7.512 1.00 83.25 95 PRO A O 1
ATOM 805 N N . ARG A 1 96 ? -1.965 6.083 -7.242 1.00 81.69 96 ARG A N 1
ATOM 806 C CA . ARG A 1 96 ? -1.770 5.063 -6.190 1.00 81.69 96 ARG A CA 1
ATOM 807 C C . ARG A 1 96 ? -1.062 3.816 -6.722 1.00 81.69 96 ARG A C 1
ATOM 809 O O . ARG A 1 96 ? -0.190 3.283 -6.044 1.00 81.69 96 ARG A O 1
ATOM 816 N N . LEU A 1 97 ? -1.439 3.368 -7.922 1.00 84.31 97 LEU A N 1
ATOM 817 C CA . LEU A 1 97 ? -0.821 2.214 -8.572 1.00 84.31 97 LEU A CA 1
ATOM 818 C C . LEU A 1 97 ? 0.619 2.537 -8.974 1.00 84.31 97 LEU A C 1
ATOM 820 O O . LEU A 1 97 ? 1.511 1.748 -8.684 1.00 84.31 97 LEU A O 1
ATOM 824 N N . LYS A 1 98 ? 0.849 3.720 -9.555 1.00 85.88 98 LYS A N 1
ATOM 825 C CA . LYS A 1 98 ? 2.188 4.195 -9.915 1.00 85.88 98 LYS A CA 1
ATOM 826 C C . LYS A 1 98 ? 3.127 4.212 -8.709 1.00 85.88 98 LYS A C 1
ATOM 828 O O . LYS A 1 98 ? 4.159 3.557 -8.741 1.00 85.88 98 LYS A O 1
ATOM 833 N N . LYS A 1 99 ? 2.708 4.830 -7.599 1.00 85.50 99 LYS A N 1
ATOM 834 C CA . LYS A 1 99 ? 3.499 4.857 -6.358 1.00 85.50 99 LYS A CA 1
ATOM 835 C C . LYS A 1 99 ? 3.862 3.451 -5.866 1.00 85.50 99 LYS A C 1
ATOM 837 O O . LYS A 1 99 ? 4.981 3.231 -5.418 1.00 85.50 99 LYS A O 1
ATOM 842 N N . ALA A 1 100 ? 2.933 2.501 -5.954 1.00 84.69 100 ALA A N 1
ATOM 843 C CA . ALA A 1 100 ? 3.189 1.124 -5.545 1.00 84.69 100 ALA A CA 1
ATOM 844 C C . ALA A 1 100 ? 4.138 0.379 -6.510 1.00 84.69 100 ALA A C 1
ATOM 846 O O . ALA A 1 100 ? 4.935 -0.442 -6.061 1.00 84.69 100 ALA A O 1
ATOM 847 N N . LEU A 1 101 ? 4.082 0.668 -7.815 1.00 85.75 101 LEU A N 1
ATOM 848 C CA . LEU A 1 101 ? 5.021 0.141 -8.816 1.00 85.75 101 LEU A CA 1
ATOM 849 C C . LEU A 1 101 ? 6.435 0.710 -8.624 1.00 85.75 101 LEU A C 1
ATOM 851 O O . LEU A 1 101 ? 7.406 -0.047 -8.666 1.00 85.75 101 LEU A O 1
ATOM 855 N N . ASP A 1 102 ? 6.546 2.011 -8.351 1.00 84.94 102 ASP A N 1
ATOM 856 C CA . ASP A 1 102 ? 7.822 2.682 -8.083 1.00 84.94 102 ASP A CA 1
ATOM 857 C C . ASP A 1 102 ? 8.488 2.099 -6.829 1.00 84.94 102 ASP A C 1
ATOM 859 O O . ASP A 1 102 ? 9.660 1.728 -6.865 1.00 84.94 102 ASP A O 1
ATOM 863 N N . GLN A 1 103 ? 7.717 1.913 -5.749 1.00 84.06 103 GLN A N 1
ATOM 864 C CA . GLN A 1 103 ? 8.193 1.273 -4.516 1.00 84.06 103 GLN A CA 1
ATOM 865 C C . GLN A 1 103 ? 8.732 -0.141 -4.767 1.00 84.06 103 GLN A C 1
ATOM 867 O O . GLN A 1 103 ? 9.816 -0.480 -4.304 1.00 84.06 103 GLN A O 1
ATOM 872 N N . LEU A 1 104 ? 8.022 -0.960 -5.549 1.00 82.38 104 LEU A N 1
ATOM 873 C CA . LEU A 1 104 ? 8.477 -2.318 -5.867 1.00 82.38 104 LEU A CA 1
ATOM 874 C C . LEU A 1 104 ? 9.745 -2.341 -6.722 1.00 82.38 104 LEU A C 1
ATOM 876 O O . LEU A 1 104 ? 10.568 -3.248 -6.578 1.00 82.38 104 LEU A O 1
ATOM 880 N N . THR A 1 105 ? 9.895 -1.360 -7.609 1.00 80.25 105 THR A N 1
ATOM 881 C CA . THR A 1 105 ? 11.079 -1.229 -8.460 1.00 80.25 105 THR A CA 1
ATOM 882 C C . THR A 1 105 ? 12.286 -0.828 -7.613 1.00 80.25 105 THR A C 1
ATOM 884 O O . THR A 1 105 ? 13.288 -1.545 -7.627 1.00 80.25 105 THR A O 1
ATOM 887 N N . GLN A 1 106 ? 12.148 0.197 -6.765 1.00 79.31 106 GLN A N 1
ATOM 888 C CA . GLN A 1 106 ? 13.182 0.619 -5.810 1.00 79.31 106 GLN A CA 1
ATOM 889 C C . GLN A 1 106 ? 13.593 -0.515 -4.857 1.00 79.31 106 GLN A C 1
ATOM 891 O O . GLN A 1 106 ? 14.782 -0.778 -4.675 1.00 79.31 106 GLN A O 1
ATOM 896 N N . ASP A 1 107 ? 12.624 -1.259 -4.313 1.00 78.75 107 ASP A N 1
ATOM 897 C CA . ASP A 1 107 ? 12.884 -2.418 -3.451 1.00 78.75 107 ASP A CA 1
ATOM 898 C C . ASP A 1 107 ? 13.660 -3.526 -4.179 1.00 78.75 107 ASP A C 1
ATOM 900 O O . ASP A 1 107 ? 14.420 -4.289 -3.572 1.00 78.75 107 ASP A O 1
ATOM 904 N N . SER A 1 108 ? 13.441 -3.681 -5.486 1.00 74.31 108 SER A N 1
ATOM 905 C CA . SER A 1 108 ? 14.145 -4.678 -6.292 1.00 74.31 108 SER A CA 1
ATOM 906 C C . SER A 1 108 ? 15.581 -4.264 -6.614 1.00 74.31 108 SER A C 1
ATOM 908 O O . SER A 1 108 ? 16.491 -5.081 -6.457 1.00 74.31 108 SER A O 1
ATOM 910 N N . GLU A 1 109 ? 15.803 -2.994 -6.955 1.00 76.06 109 GLU A N 1
ATOM 911 C CA . GLU A 1 109 ? 17.130 -2.421 -7.207 1.00 76.06 109 GLU A CA 1
ATOM 912 C C . GLU A 1 109 ? 17.985 -2.431 -5.941 1.00 76.06 109 GLU A C 1
ATOM 914 O O . GLU A 1 109 ? 19.130 -2.887 -5.961 1.00 76.06 109 GLU A O 1
ATOM 919 N N . PHE A 1 110 ? 17.403 -2.036 -4.805 1.00 71.44 110 PHE A N 1
ATOM 920 C CA . PHE A 1 110 ? 18.074 -2.093 -3.512 1.00 71.44 110 PHE A CA 1
ATOM 921 C C . PHE A 1 110 ? 18.480 -3.527 -3.143 1.00 71.44 110 PHE A C 1
ATOM 923 O O . PHE A 1 110 ? 19.601 -3.758 -2.681 1.00 71.44 110 PHE A O 1
ATOM 930 N N . ARG A 1 111 ? 17.603 -4.516 -3.382 1.00 69.94 111 ARG A N 1
ATOM 931 C CA . ARG A 1 111 ? 17.918 -5.937 -3.146 1.00 69.94 111 ARG A CA 1
ATOM 932 C C . ARG A 1 111 ? 19.053 -6.439 -4.036 1.00 69.94 111 ARG A C 1
ATOM 934 O O . ARG A 1 111 ? 19.924 -7.150 -3.537 1.00 69.94 111 ARG A O 1
ATOM 941 N N . LEU A 1 112 ? 19.060 -6.067 -5.315 1.00 74.19 112 LEU A N 1
ATOM 942 C CA . LEU A 1 112 ? 20.123 -6.423 -6.260 1.00 74.19 112 LEU A CA 1
ATOM 943 C C . LEU A 1 112 ? 21.462 -5.804 -5.857 1.00 74.19 112 LEU A C 1
ATOM 945 O O . LEU A 1 112 ? 22.459 -6.518 -5.764 1.00 74.19 112 LEU A O 1
ATOM 949 N N . HIS A 1 113 ? 21.470 -4.508 -5.544 1.00 70.56 113 HIS A N 1
ATOM 950 C CA . HIS A 1 113 ? 22.666 -3.804 -5.097 1.00 70.56 113 HIS A CA 1
ATOM 951 C C . HIS A 1 113 ? 23.218 -4.422 -3.806 1.00 70.56 113 HIS A C 1
ATOM 953 O O . HIS A 1 113 ? 24.399 -4.752 -3.726 1.00 70.56 113 HIS A O 1
ATOM 959 N N . LYS A 1 114 ? 22.354 -4.692 -2.818 1.00 72.12 114 LYS A N 1
ATOM 960 C CA . LYS A 1 114 ? 22.750 -5.365 -1.574 1.00 72.12 114 LYS A CA 1
ATOM 961 C C . LYS A 1 114 ? 23.352 -6.749 -1.830 1.00 72.12 114 LYS A C 1
ATOM 963 O O . LYS A 1 114 ? 24.370 -7.075 -1.227 1.00 72.12 114 LYS A O 1
ATOM 968 N N . LYS A 1 115 ? 22.750 -7.550 -2.717 1.00 78.19 115 LYS A N 1
ATOM 969 C CA . LYS A 1 115 ? 23.275 -8.872 -3.087 1.00 78.19 115 LYS A CA 1
ATOM 970 C C . LYS A 1 115 ? 24.663 -8.764 -3.719 1.00 78.19 115 LYS A C 1
ATOM 972 O O . LYS A 1 115 ? 25.562 -9.470 -3.287 1.00 78.19 115 LYS A O 1
ATOM 977 N N . HIS A 1 116 ? 24.848 -7.840 -4.662 1.00 78.69 116 HIS A N 1
ATOM 978 C CA . HIS A 1 116 ? 26.141 -7.615 -5.306 1.00 78.69 116 HIS A CA 1
ATOM 979 C C . HIS A 1 116 ? 27.253 -7.329 -4.285 1.00 78.69 116 HIS A C 1
ATOM 981 O O . HIS A 1 116 ? 28.286 -7.986 -4.315 1.00 78.69 116 HIS A O 1
ATOM 987 N N . TRP A 1 117 ? 27.030 -6.420 -3.330 1.00 74.94 117 TRP A N 1
ATOM 988 C CA . TRP A 1 117 ? 28.031 -6.117 -2.298 1.00 74.94 117 TRP A CA 1
ATOM 989 C C . TRP A 1 117 ? 28.298 -7.285 -1.341 1.00 74.94 117 TRP A C 1
ATOM 991 O O . TRP A 1 117 ? 29.430 -7.442 -0.888 1.00 74.94 117 TRP A O 1
ATOM 1001 N N . ILE A 1 118 ? 27.292 -8.118 -1.051 1.00 78.19 118 ILE A N 1
ATOM 1002 C CA . ILE A 1 118 ? 27.480 -9.356 -0.278 1.00 78.19 118 ILE A CA 1
ATOM 1003 C C . ILE A 1 118 ? 28.344 -10.349 -1.064 1.00 78.19 118 ILE A C 1
ATOM 1005 O O . ILE A 1 118 ? 29.283 -10.903 -0.499 1.00 78.19 118 ILE A O 1
ATOM 1009 N N . ASP A 1 119 ? 28.065 -10.541 -2.354 1.00 79.69 119 ASP A N 1
ATOM 1010 C CA . ASP A 1 119 ? 28.826 -11.447 -3.219 1.00 79.69 119 ASP A CA 1
ATOM 1011 C C . ASP A 1 119 ? 30.287 -10.974 -3.349 1.00 79.69 119 ASP A C 1
ATOM 1013 O O . ASP A 1 119 ? 31.212 -11.773 -3.203 1.00 79.69 119 ASP A O 1
ATOM 1017 N N . VAL A 1 120 ? 30.507 -9.662 -3.520 1.00 79.38 120 VAL A N 1
ATOM 1018 C CA . VAL A 1 120 ? 31.844 -9.040 -3.521 1.00 79.38 120 VAL A CA 1
ATOM 1019 C C . VAL A 1 120 ? 32.559 -9.274 -2.187 1.00 79.38 120 VAL A C 1
ATOM 1021 O O . VAL A 1 120 ? 33.718 -9.678 -2.176 1.00 79.38 120 VAL A O 1
ATOM 1024 N N . TYR A 1 121 ? 31.876 -9.072 -1.058 1.00 72.62 121 TYR A N 1
ATOM 1025 C CA . TYR A 1 121 ? 32.448 -9.281 0.273 1.00 72.62 121 TYR A CA 1
ATOM 1026 C C . TYR A 1 121 ? 32.834 -10.747 0.526 1.00 72.62 121 TYR A C 1
ATOM 1028 O O . TYR A 1 121 ? 33.938 -11.021 0.993 1.00 72.62 121 TYR A O 1
ATOM 1036 N N . LEU A 1 122 ? 31.962 -11.699 0.179 1.00 74.56 122 LEU A N 1
ATOM 1037 C CA . LEU A 1 122 ? 32.244 -13.134 0.304 1.00 74.56 122 LEU A CA 1
ATOM 1038 C C . LEU A 1 122 ? 33.406 -13.564 -0.599 1.00 74.56 122 LEU A C 1
ATOM 1040 O O . LEU A 1 122 ? 34.254 -14.347 -0.171 1.00 74.56 122 LEU A O 1
ATOM 1044 N N . HIS A 1 123 ? 33.485 -13.020 -1.815 1.00 77.31 123 HIS A N 1
ATOM 1045 C CA . HIS A 1 123 ? 34.606 -13.270 -2.716 1.00 77.31 123 HIS A CA 1
ATOM 1046 C C . HIS A 1 123 ? 35.926 -12.740 -2.131 1.00 77.31 123 HIS A C 1
ATOM 1048 O O . HIS A 1 123 ? 36.912 -13.478 -2.077 1.00 77.31 123 HIS A O 1
ATOM 1054 N N . LEU A 1 124 ? 35.925 -11.513 -1.597 1.00 66.81 124 LEU A N 1
ATOM 1055 C CA . LEU A 1 124 ? 37.085 -10.900 -0.937 1.00 66.81 124 LEU A CA 1
ATOM 1056 C C . LEU A 1 124 ? 37.521 -11.625 0.345 1.00 66.81 124 LEU A C 1
ATOM 1058 O O . LEU A 1 124 ? 38.704 -11.599 0.657 1.00 66.81 124 LEU A O 1
ATOM 1062 N N . LEU A 1 125 ? 36.607 -12.275 1.074 1.00 66.38 125 LEU A N 1
ATOM 1063 C CA . LEU A 1 125 ? 36.942 -13.132 2.220 1.00 66.38 125 LEU A CA 1
ATOM 1064 C C . LEU A 1 125 ? 37.517 -14.496 1.807 1.00 66.38 125 LEU A C 1
ATOM 1066 O O . LEU A 1 125 ? 38.308 -15.073 2.552 1.00 66.38 125 LEU A O 1
ATOM 1070 N N . SER A 1 126 ? 37.105 -15.029 0.650 1.00 70.88 126 SER A N 1
ATOM 1071 C CA . SER A 1 126 ? 37.594 -16.316 0.130 1.00 70.88 126 SER A CA 1
ATOM 1072 C C . SER A 1 126 ? 39.010 -16.222 -0.447 1.00 70.88 126 SER A C 1
ATOM 1074 O O . SER A 1 126 ? 39.813 -17.140 -0.287 1.00 70.88 126 SER A O 1
ATOM 1076 N N . CYS A 1 127 ? 39.348 -15.084 -1.054 1.00 61.47 127 CYS A N 1
ATOM 1077 C CA . CYS A 1 127 ? 40.719 -14.714 -1.368 1.00 61.47 127 CYS A CA 1
ATOM 1078 C C . CYS A 1 127 ? 41.384 -14.303 -0.052 1.00 61.47 127 CYS A C 1
ATOM 1080 O O . CYS A 1 127 ? 40.910 -13.387 0.603 1.00 61.47 127 CYS A O 1
ATOM 1082 N N . SER A 1 128 ? 42.459 -14.950 0.390 1.00 55.53 128 SER A N 1
ATOM 1083 C CA . SER A 1 128 ? 43.107 -14.670 1.684 1.00 55.53 128 SER A CA 1
ATOM 1084 C C . SER A 1 128 ? 43.834 -13.302 1.748 1.00 55.53 128 SER A C 1
ATOM 1086 O O . SER A 1 128 ? 44.998 -13.224 2.122 1.00 55.53 128 SER A O 1
ATOM 1088 N N . CYS A 1 129 ? 43.169 -12.198 1.398 1.00 50.22 129 CYS A N 1
ATOM 1089 C CA . CYS A 1 129 ? 43.666 -10.824 1.446 1.00 50.22 129 CYS A CA 1
ATOM 1090 C C . CYS A 1 129 ? 43.099 -10.089 2.672 1.00 50.22 129 CYS A C 1
ATOM 1092 O O . CYS A 1 129 ? 42.344 -9.127 2.555 1.00 50.22 129 CYS A O 1
ATOM 1094 N N . HIS A 1 130 ? 43.499 -10.509 3.874 1.00 49.16 130 HIS A N 1
ATOM 1095 C CA . HIS A 1 130 ? 43.077 -9.869 5.131 1.00 49.16 130 HIS A CA 1
ATOM 1096 C C . HIS A 1 130 ? 43.517 -8.389 5.241 1.00 49.16 130 HIS A C 1
ATOM 1098 O O . HIS A 1 130 ? 42.928 -7.618 5.992 1.00 49.16 130 HIS A O 1
ATOM 1104 N N . VAL A 1 131 ? 44.534 -7.973 4.474 1.00 51.25 131 VAL A N 1
ATOM 1105 C CA . VAL A 1 131 ? 45.176 -6.649 4.583 1.00 51.25 131 VAL A CA 1
ATOM 1106 C C . VAL A 1 131 ? 44.426 -5.540 3.818 1.00 51.25 131 VAL A C 1
ATOM 1108 O O . VAL A 1 131 ? 44.546 -4.371 4.170 1.00 51.25 131 VAL A O 1
ATOM 1111 N N . LEU A 1 132 ? 43.585 -5.869 2.827 1.00 47.31 132 LEU A N 1
ATOM 1112 C CA . LEU A 1 132 ? 42.854 -4.869 2.019 1.00 47.31 132 LEU A CA 1
ATOM 1113 C C . LEU A 1 132 ? 41.459 -4.506 2.561 1.00 47.31 132 LEU A C 1
ATOM 1115 O O . LEU A 1 132 ? 40.864 -3.521 2.126 1.00 47.31 132 LEU A O 1
ATOM 1119 N N . MET A 1 133 ? 40.942 -5.252 3.540 1.00 49.72 133 MET A N 1
ATOM 1120 C CA . MET A 1 133 ? 39.579 -5.064 4.061 1.00 49.72 133 MET A CA 1
ATOM 1121 C C . MET A 1 133 ? 39.419 -3.810 4.941 1.00 49.72 133 MET A C 1
ATOM 1123 O O . MET A 1 133 ? 38.298 -3.353 5.146 1.00 49.72 133 MET A O 1
ATOM 1127 N N . LEU A 1 134 ? 40.517 -3.220 5.430 1.00 49.47 134 LEU A N 1
ATOM 1128 C CA . LEU A 1 134 ? 40.499 -2.057 6.333 1.00 49.47 134 LEU A CA 1
ATOM 1129 C C . LEU A 1 134 ? 40.367 -0.694 5.624 1.00 49.47 134 LEU A C 1
ATOM 1131 O O . LEU A 1 134 ? 40.073 0.295 6.288 1.00 49.47 134 LEU A O 1
ATOM 1135 N N . SER A 1 135 ? 40.558 -0.619 4.300 1.00 49.25 135 SER A N 1
ATOM 1136 C CA . SER A 1 135 ? 40.463 0.646 3.537 1.00 49.25 135 SER A CA 1
ATOM 1137 C C . SER A 1 135 ? 39.178 0.801 2.717 1.00 49.25 135 SER A C 1
ATOM 1139 O O . SER A 1 135 ? 38.876 1.899 2.250 1.00 49.25 135 SER A O 1
ATOM 1141 N N . LEU A 1 136 ? 38.384 -0.260 2.556 1.00 51.62 136 LEU A N 1
ATOM 1142 C CA . LEU A 1 136 ? 37.081 -0.166 1.903 1.00 51.62 136 LEU A CA 1
ATOM 1143 C C . LEU A 1 136 ? 36.035 0.253 2.934 1.00 51.62 136 LEU A C 1
ATOM 1145 O O . LEU A 1 136 ? 35.542 -0.549 3.726 1.00 51.62 136 LEU A O 1
ATOM 1149 N N . ARG A 1 137 ? 35.680 1.539 2.919 1.00 51.88 137 ARG A N 1
ATOM 1150 C CA . ARG A 1 137 ? 34.533 2.054 3.667 1.00 51.88 137 ARG A CA 1
ATOM 1151 C C . ARG A 1 137 ? 33.260 1.532 3.004 1.00 51.88 137 ARG A C 1
ATOM 1153 O O . ARG A 1 137 ? 32.714 2.166 2.107 1.00 51.88 137 ARG A O 1
ATOM 1160 N N . PHE A 1 138 ? 32.819 0.343 3.408 1.00 52.72 138 PHE A N 1
ATOM 1161 C CA . PHE A 1 138 ? 31.558 -0.207 2.929 1.00 52.72 138 PHE A CA 1
ATOM 1162 C C . PHE A 1 138 ? 30.416 0.746 3.326 1.00 52.72 138 PHE A C 1
ATOM 1164 O O . PHE A 1 138 ? 30.309 1.114 4.497 1.00 52.72 138 PHE A O 1
ATOM 1171 N N . PRO A 1 139 ? 29.549 1.155 2.382 1.00 55.41 139 PRO A N 1
ATOM 1172 C CA . PRO A 1 139 ? 28.451 2.084 2.661 1.00 55.41 139 PRO A CA 1
ATOM 1173 C C . PRO A 1 139 ? 27.338 1.461 3.520 1.00 55.41 139 PRO A C 1
ATOM 1175 O O . PRO A 1 139 ? 26.408 2.155 3.925 1.00 55.41 139 PRO A O 1
ATOM 1178 N N . TYR A 1 140 ? 27.422 0.160 3.808 1.00 53.66 140 TYR A N 1
ATOM 1179 C CA . TYR A 1 140 ? 26.448 -0.572 4.601 1.00 53.66 140 TYR A CA 1
ATOM 1180 C C . TYR A 1 140 ? 27.060 -1.007 5.925 1.00 53.66 140 TYR A C 1
ATOM 1182 O O . TYR A 1 140 ? 28.026 -1.765 5.961 1.00 53.66 140 TYR A O 1
ATOM 1190 N N . ASP A 1 141 ? 26.431 -0.564 7.010 1.00 47.16 141 ASP A N 1
ATOM 1191 C CA . ASP A 1 141 ? 26.612 -1.080 8.363 1.00 47.16 141 ASP A CA 1
ATOM 1192 C C . ASP A 1 141 ? 26.083 -2.531 8.413 1.00 47.16 141 ASP A C 1
ATOM 1194 O O . ASP A 1 141 ? 24.971 -2.819 8.864 1.00 47.16 141 ASP A O 1
ATOM 1198 N N . VAL A 1 142 ? 26.853 -3.460 7.833 1.00 47.84 142 VAL A N 1
ATOM 1199 C CA . VAL A 1 142 ? 26.545 -4.900 7.742 1.00 47.84 142 VAL A CA 1
ATOM 1200 C C . VAL A 1 142 ? 26.328 -5.539 9.119 1.00 47.84 142 VAL A C 1
ATOM 1202 O O . VAL A 1 142 ? 25.674 -6.579 9.206 1.00 47.84 142 VAL A O 1
ATOM 1205 N N . ALA A 1 143 ? 26.757 -4.879 10.200 1.00 45.03 143 ALA A N 1
ATOM 1206 C CA . ALA A 1 143 ? 26.541 -5.309 11.578 1.00 45.03 143 ALA A CA 1
ATOM 1207 C C . ALA A 1 143 ? 25.057 -5.332 12.007 1.00 45.03 143 A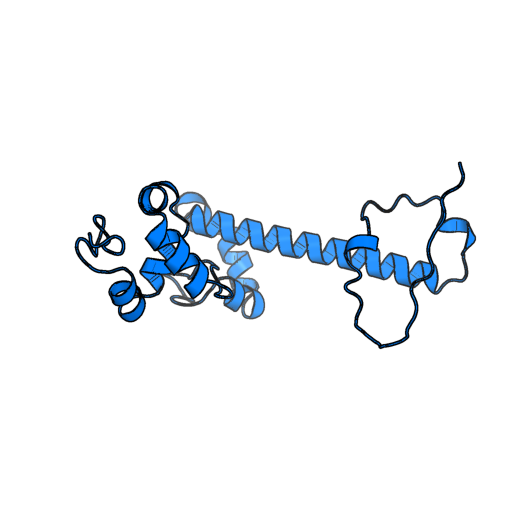LA A C 1
ATOM 1209 O O . ALA A 1 143 ? 24.705 -6.084 12.912 1.00 45.03 143 ALA A O 1
ATOM 1210 N N . LYS A 1 144 ? 24.154 -4.584 11.349 1.00 45.38 144 LYS A N 1
ATOM 1211 C CA . LYS A 1 144 ? 22.708 -4.581 11.682 1.00 45.38 144 LYS A CA 1
ATOM 1212 C C . LYS A 1 144 ? 21.881 -5.652 10.963 1.00 45.38 144 LYS A C 1
ATOM 1214 O O . LYS A 1 144 ? 20.717 -5.849 11.300 1.00 45.38 144 LYS A O 1
ATOM 1219 N N . VAL A 1 145 ? 22.446 -6.325 9.956 1.00 43.38 145 VAL A N 1
ATOM 1220 C CA . VAL A 1 145 ? 21.729 -7.312 9.120 1.00 43.38 145 VAL A CA 1
ATOM 1221 C C . VAL A 1 145 ? 21.970 -8.749 9.587 1.00 43.38 145 VAL A C 1
ATOM 1223 O O . VAL A 1 145 ? 21.221 -9.648 9.204 1.00 43.38 145 VAL A O 1
ATOM 1226 N N . PHE A 1 146 ? 22.955 -8.976 10.456 1.00 35.75 146 PHE A N 1
ATOM 1227 C CA . PHE A 1 146 ? 23.146 -10.274 11.089 1.00 35.75 146 PHE A CA 1
ATOM 1228 C C . PHE A 1 146 ? 22.081 -10.470 12.176 1.00 35.75 146 PHE A C 1
ATOM 1230 O O . PHE A 1 146 ? 22.322 -10.289 13.366 1.00 35.75 146 PHE A O 1
ATOM 1237 N N . VAL A 1 147 ? 20.867 -10.838 11.758 1.00 32.84 147 VAL A N 1
ATOM 1238 C CA . VAL A 1 147 ? 19.972 -11.603 12.626 1.00 32.84 147 VAL A CA 1
ATOM 1239 C C . VAL A 1 147 ? 20.771 -12.857 12.975 1.00 32.84 147 VAL A C 1
ATOM 1241 O O . VAL A 1 147 ? 21.112 -13.605 12.054 1.00 32.84 147 VAL A O 1
ATOM 1244 N N . PRO A 1 148 ? 21.145 -13.092 14.243 1.00 29.61 148 PRO A N 1
ATOM 1245 C CA . PRO A 1 148 ? 21.826 -14.320 14.583 1.00 29.61 148 PRO A CA 1
ATOM 1246 C C . PRO A 1 148 ? 20.837 -15.446 14.295 1.00 29.61 148 PRO A C 1
ATOM 1248 O O . PRO A 1 148 ? 19.851 -15.628 15.012 1.00 29.61 148 PRO A O 1
ATOM 1251 N N . ILE A 1 149 ? 21.090 -16.207 13.230 1.00 31.70 149 ILE A N 1
ATOM 1252 C CA . ILE A 1 149 ? 20.621 -17.583 13.166 1.00 31.70 149 ILE A CA 1
ATOM 1253 C C . ILE A 1 149 ? 21.165 -18.195 14.453 1.00 31.70 149 ILE A C 1
ATOM 1255 O O . ILE A 1 149 ? 22.380 -18.308 14.617 1.00 31.70 149 ILE A O 1
ATOM 1259 N N . ARG A 1 150 ? 20.275 -18.473 15.415 1.00 30.86 150 ARG A N 1
ATOM 1260 C CA . ARG A 1 150 ? 20.608 -19.178 16.654 1.00 30.86 150 ARG A CA 1
ATOM 1261 C C . ARG A 1 150 ? 21.075 -20.581 16.277 1.00 30.86 150 ARG A C 1
ATOM 1263 O O . ARG A 1 150 ? 20.317 -21.538 16.369 1.00 30.86 150 ARG A O 1
ATOM 1270 N N . VAL A 1 151 ? 22.328 -20.710 15.870 1.00 34.97 151 VAL A N 1
ATOM 1271 C CA . VAL A 1 151 ? 23.083 -21.929 16.109 1.00 34.97 151 VAL A CA 1
ATOM 1272 C C . VAL A 1 151 ? 23.612 -21.744 17.520 1.00 34.97 151 VAL A C 1
ATOM 1274 O O . VAL A 1 151 ? 24.453 -20.884 17.775 1.00 34.97 151 VAL A O 1
ATOM 1277 N N . GLY A 1 152 ? 22.971 -22.425 18.467 1.00 37.31 152 GLY A N 1
ATOM 1278 C CA . GLY A 1 152 ? 23.262 -22.288 19.883 1.00 37.31 152 GLY A CA 1
ATOM 1279 C C . GLY A 1 152 ? 24.712 -22.645 20.169 1.00 37.31 152 GLY A C 1
ATOM 1280 O O . GLY A 1 152 ? 25.045 -23.819 20.246 1.00 37.31 152 GLY A O 1
ATOM 1281 N N . ILE A 1 153 ? 25.555 -21.633 20.360 1.00 35.22 153 ILE A N 1
ATOM 1282 C CA . ILE A 1 153 ? 26.822 -21.767 21.069 1.00 35.22 153 ILE A CA 1
ATOM 1283 C C . ILE A 1 153 ? 26.932 -20.573 22.015 1.00 35.22 153 ILE A C 1
ATOM 1285 O O . ILE A 1 153 ? 26.947 -19.407 21.630 1.00 35.22 153 ILE A O 1
ATOM 1289 N N . THR A 1 154 ? 26.910 -20.901 23.297 1.00 37.19 154 THR A N 1
ATOM 1290 C CA . THR A 1 154 ? 26.990 -20.010 24.449 1.00 37.19 154 THR A CA 1
ATOM 1291 C C . THR A 1 154 ? 28.333 -19.280 24.522 1.00 37.19 154 THR A C 1
ATOM 1293 O O . THR A 1 154 ? 29.361 -19.945 24.628 1.00 37.19 154 THR A O 1
ATOM 1296 N N . ARG A 1 155 ? 28.309 -17.938 24.574 1.00 34.00 155 ARG A N 1
ATOM 1297 C CA . ARG A 1 155 ? 28.889 -17.052 25.621 1.00 34.00 155 ARG A CA 1
ATOM 1298 C C . ARG A 1 155 ? 29.097 -15.623 25.070 1.00 34.00 155 ARG A C 1
ATOM 1300 O O . ARG A 1 155 ? 29.674 -15.480 23.996 1.00 34.00 155 ARG A O 1
ATOM 1307 N N . PRO A 1 156 ? 28.683 -14.561 25.787 1.00 35.09 156 PRO A N 1
ATOM 1308 C CA . PRO A 1 156 ? 28.980 -13.186 25.397 1.00 35.09 156 PRO A CA 1
ATOM 1309 C C . PRO A 1 156 ? 30.393 -12.807 25.861 1.00 35.09 156 PRO A C 1
ATOM 1311 O O . PRO A 1 156 ? 30.698 -12.881 27.050 1.00 35.09 156 PRO A O 1
ATOM 1314 N N . MET A 1 157 ? 31.259 -12.396 24.935 1.00 33.94 157 MET A N 1
ATOM 1315 C CA . MET A 1 157 ? 32.553 -11.796 25.264 1.00 33.94 157 MET A CA 1
ATOM 1316 C C . MET A 1 157 ? 32.378 -10.272 25.250 1.00 33.94 157 MET A C 1
ATOM 1318 O O . MET A 1 157 ? 32.007 -9.691 24.232 1.00 33.94 157 MET A O 1
ATOM 1322 N N . GLN A 1 158 ? 32.548 -9.643 26.415 1.00 40.16 158 GLN A N 1
ATOM 1323 C CA . GLN A 1 158 ? 32.444 -8.195 26.587 1.00 40.16 158 GLN A CA 1
ATOM 1324 C C . GLN A 1 158 ? 33.605 -7.492 25.876 1.00 40.16 158 GLN A C 1
ATOM 1326 O O . GLN A 1 158 ? 34.765 -7.799 26.142 1.00 40.16 158 GLN A O 1
ATOM 1331 N N . PHE A 1 159 ? 33.301 -6.517 25.019 1.00 33.28 159 PHE A N 1
ATOM 1332 C CA . PHE A 1 159 ? 34.303 -5.593 24.493 1.00 33.28 159 PHE A CA 1
ATOM 1333 C C . PHE A 1 159 ? 34.460 -4.411 25.450 1.00 33.28 159 PHE A C 1
ATOM 1335 O O . PHE A 1 159 ? 33.538 -3.620 25.646 1.00 33.28 159 PHE A O 1
ATOM 1342 N N . ARG A 1 160 ? 35.649 -4.298 26.044 1.00 30.84 160 ARG A N 1
ATOM 1343 C CA . ARG A 1 160 ? 36.111 -3.115 26.771 1.00 30.84 160 ARG A CA 1
ATOM 1344 C C . ARG A 1 160 ? 36.779 -2.188 25.753 1.00 30.84 160 ARG A C 1
ATOM 1346 O O . ARG A 1 160 ? 37.781 -2.576 25.161 1.00 30.84 160 ARG A O 1
ATOM 1353 N N . LEU A 1 161 ? 36.220 -0.998 25.530 1.00 37.44 161 LEU A N 1
ATOM 1354 C CA . LEU A 1 161 ? 36.927 0.076 24.829 1.00 37.44 161 LEU A CA 1
ATOM 1355 C C . LEU A 1 161 ? 37.966 0.685 25.780 1.00 37.44 161 LEU A C 1
ATOM 1357 O O . LEU A 1 161 ? 37.622 1.086 26.893 1.00 37.44 161 LEU A O 1
ATOM 1361 N N . SER A 1 162 ? 39.206 0.803 25.318 1.00 34.00 162 SER A N 1
ATOM 1362 C CA . SER A 1 162 ? 40.174 1.758 25.854 1.00 34.00 162 SER A CA 1
ATOM 1363 C C . SER A 1 162 ? 40.641 2.639 24.701 1.00 34.00 162 SER A C 1
ATOM 1365 O O . SER A 1 162 ? 40.949 2.128 23.625 1.00 34.00 162 SER A O 1
ATOM 1367 N N . ILE A 1 163 ? 40.549 3.946 24.952 1.00 54.06 163 ILE A N 1
ATOM 1368 C CA . ILE A 1 163 ? 40.938 5.077 24.100 1.00 54.06 163 ILE A CA 1
ATOM 1369 C C . ILE A 1 163 ? 42.449 5.053 23.873 1.00 54.06 163 ILE A C 1
ATOM 1371 O O . ILE A 1 163 ? 43.160 4.710 24.846 1.00 54.06 163 ILE A O 1
#